Protein AF-A0A530ZNW3-F1 (afdb_monomer_lite)

Sequence (74 aa):
MALFELTLVLLLIAVALTALSRRLQVPYPSLLALAGAGIAFLPFAPTIEIDPELALALFIAPVLLDAAYDTSLR

pLDDT: mean 87.39, std 6.06, range [67.81, 96.06]

Structure (mmCIF, N/CA/C/O backbone):
data_AF-A0A530ZNW3-F1
#
_entry.id   AF-A0A530ZNW3-F1
#
loop_
_atom_site.group_PDB
_atom_site.id
_atom_site.type_symbol
_atom_site.label_atom_id
_atom_site.label_alt_id
_atom_site.label_comp_id
_atom_site.label_asym_id
_atom_site.label_entity_id
_atom_site.label_seq_id
_atom_site.pdbx_PDB_ins_code
_atom_site.Cartn_x
_atom_site.Cartn_y
_atom_site.Cartn_z
_atom_site.occupancy
_atom_site.B_iso_or_equiv
_atom_site.auth_seq_id
_atom_site.auth_comp_id
_atom_site.auth_asym_id
_atom_site.auth_atom_id
_atom_site.pdbx_PDB_model_num
ATOM 1 N N . MET A 1 1 ? 19.654 17.570 2.479 1.00 69.62 1 MET A N 1
ATOM 2 C CA . MET A 1 1 ? 18.541 18.216 1.748 1.00 69.62 1 MET A CA 1
ATOM 3 C C . MET A 1 1 ? 17.596 17.207 1.102 1.00 69.62 1 MET A C 1
ATOM 5 O O . MET A 1 1 ? 16.460 17.157 1.539 1.00 69.62 1 MET A O 1
ATOM 9 N N . ALA A 1 2 ? 18.039 16.359 0.164 1.00 85.50 2 ALA A N 1
ATOM 10 C CA . ALA A 1 2 ? 17.144 15.499 -0.633 1.00 85.50 2 ALA A CA 1
ATOM 11 C C . ALA A 1 2 ? 16.193 14.586 0.170 1.00 85.50 2 ALA A C 1
ATOM 13 O O . ALA A 1 2 ? 15.017 14.493 -0.157 1.00 85.50 2 ALA A O 1
ATOM 14 N N . LEU A 1 3 ? 16.669 13.948 1.249 1.00 90.50 3 LEU A N 1
ATOM 15 C CA . LEU A 1 3 ? 15.804 13.125 2.106 1.00 90.50 3 LEU A CA 1
ATOM 16 C C . LEU A 1 3 ? 14.667 13.941 2.724 1.00 90.50 3 LEU A C 1
ATOM 18 O O . LEU A 1 3 ? 13.539 13.483 2.744 1.00 90.50 3 LEU A O 1
ATOM 22 N N . PHE A 1 4 ? 14.949 15.161 3.185 1.00 92.75 4 PHE A N 1
ATOM 23 C CA . PHE A 1 4 ? 13.944 16.027 3.796 1.00 92.75 4 PHE A CA 1
ATOM 24 C C . PHE A 1 4 ? 12.866 16.444 2.788 1.00 92.75 4 PHE A C 1
ATOM 26 O O . PHE A 1 4 ? 11.678 16.351 3.084 1.00 92.75 4 PHE A O 1
ATOM 33 N N . GLU A 1 5 ? 13.275 16.839 1.582 1.00 94.31 5 GLU A N 1
ATOM 34 C CA . GLU A 1 5 ? 12.355 17.172 0.489 1.00 94.31 5 GLU A CA 1
ATOM 35 C C . GLU A 1 5 ? 11.504 15.967 0.082 1.00 94.31 5 GLU A C 1
ATOM 37 O O . GLU A 1 5 ? 10.290 16.097 -0.065 1.00 94.31 5 GLU A O 1
ATOM 42 N N . LEU A 1 6 ? 12.110 14.781 -0.024 1.00 95.44 6 LEU A N 1
ATOM 43 C CA . LEU A 1 6 ? 11.391 13.551 -0.341 1.00 95.44 6 LEU A CA 1
ATOM 44 C C . LEU A 1 6 ? 10.361 13.216 0.742 1.00 95.44 6 LEU A C 1
ATOM 46 O O . LEU A 1 6 ? 9.218 12.906 0.417 1.00 95.44 6 LEU A O 1
ATOM 50 N N . THR A 1 7 ? 10.712 13.355 2.022 1.00 93.75 7 THR A N 1
ATOM 51 C CA . THR A 1 7 ? 9.761 13.156 3.122 1.00 93.75 7 THR A CA 1
ATOM 52 C C . THR A 1 7 ? 8.610 14.161 3.061 1.00 93.75 7 THR A C 1
ATOM 54 O O . THR A 1 7 ? 7.461 13.773 3.263 1.00 93.75 7 THR A O 1
ATOM 57 N N . LEU A 1 8 ? 8.875 15.431 2.731 1.00 95.81 8 LEU A N 1
ATOM 58 C CA . LEU A 1 8 ? 7.823 16.440 2.547 1.00 95.81 8 LEU A CA 1
ATOM 59 C C . LEU A 1 8 ? 6.900 16.110 1.370 1.00 95.81 8 LEU A C 1
ATOM 61 O O . LEU A 1 8 ? 5.683 16.241 1.497 1.00 95.81 8 LEU A O 1
ATOM 65 N N . VAL A 1 9 ? 7.452 15.649 0.247 1.00 96.06 9 VAL A N 1
ATOM 66 C CA . VAL A 1 9 ? 6.663 15.209 -0.913 1.00 96.06 9 VAL A CA 1
ATOM 67 C C . VAL A 1 9 ? 5.799 14.001 -0.550 1.00 96.06 9 VAL A C 1
ATOM 69 O O . VAL A 1 9 ? 4.607 13.990 -0.856 1.00 96.06 9 VAL A O 1
ATOM 72 N N . LEU A 1 10 ? 6.356 13.015 0.156 1.00 90.69 10 LEU A N 1
ATOM 73 C CA . LEU A 1 10 ? 5.607 11.845 0.620 1.00 90.69 10 LEU A CA 1
ATOM 74 C C . LEU A 1 10 ? 4.476 12.234 1.581 1.00 90.69 10 LEU A C 1
ATOM 76 O O . LEU A 1 10 ? 3.357 11.742 1.438 1.00 90.6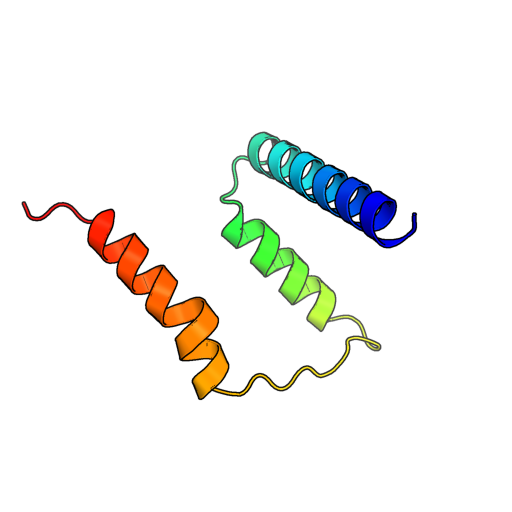9 10 LEU A O 1
ATOM 80 N N . LEU A 1 11 ? 4.732 13.155 2.515 1.00 94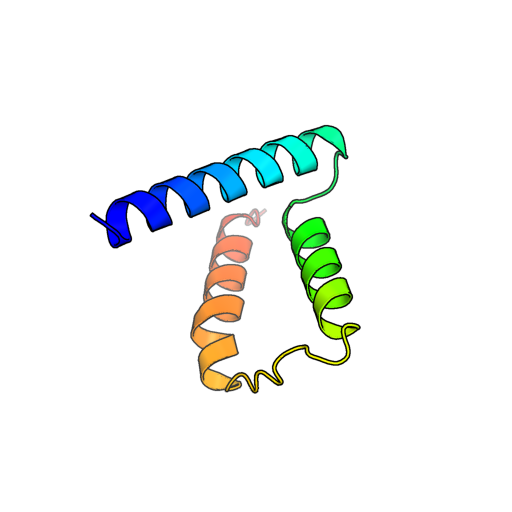.88 11 LEU A N 1
ATOM 81 C CA . LEU A 1 11 ? 3.705 13.686 3.416 1.00 94.88 11 LEU A CA 1
ATOM 82 C C . LEU A 1 11 ? 2.601 14.417 2.647 1.00 94.88 11 LEU A C 1
ATOM 84 O O . LEU A 1 11 ? 1.420 14.215 2.931 1.00 94.88 11 LEU A O 1
ATOM 88 N N . LEU A 1 12 ? 2.962 15.226 1.649 1.00 95.00 12 LEU A N 1
ATOM 89 C CA . LEU A 1 12 ? 1.995 15.927 0.807 1.00 95.00 12 LEU A CA 1
ATOM 90 C C . LEU A 1 12 ? 1.092 14.940 0.054 1.00 95.00 12 LEU A C 1
ATOM 92 O O . LEU A 1 12 ? -0.129 15.108 0.041 1.00 95.00 12 LEU A O 1
ATOM 96 N N . ILE A 1 13 ? 1.679 13.887 -0.523 1.00 91.69 13 ILE A N 1
ATOM 97 C CA . ILE A 1 13 ? 0.944 12.813 -1.203 1.00 91.69 13 ILE A CA 1
ATOM 98 C C . ILE A 1 13 ? -0.004 12.112 -0.222 1.00 91.69 13 ILE A C 1
ATOM 100 O O . ILE A 1 13 ? -1.183 11.938 -0.534 1.00 91.69 13 ILE A O 1
ATOM 104 N N . ALA A 1 14 ? 0.468 11.762 0.977 1.00 85.81 14 ALA A N 1
ATOM 105 C CA . ALA A 1 14 ? -0.353 11.112 1.997 1.00 85.81 14 ALA A CA 1
ATOM 106 C C . ALA A 1 14 ? -1.562 11.973 2.404 1.00 85.81 14 ALA A C 1
ATOM 108 O O . ALA A 1 14 ? -2.690 11.475 2.487 1.00 85.81 14 ALA A O 1
ATOM 109 N N . VAL A 1 15 ? -1.363 13.282 2.594 1.00 91.06 15 VAL A N 1
ATOM 110 C CA . VAL A 1 15 ? -2.449 14.226 2.902 1.00 91.06 15 VAL A CA 1
ATOM 111 C C . VAL A 1 15 ? -3.434 14.337 1.737 1.00 91.06 15 VAL A C 1
ATOM 113 O O . VAL A 1 15 ? -4.646 14.277 1.959 1.00 91.06 15 VAL A O 1
ATOM 116 N N . ALA A 1 16 ? -2.945 14.450 0.500 1.00 88.62 16 ALA A N 1
ATOM 117 C CA . ALA A 1 16 ? -3.794 14.533 -0.688 1.00 88.62 16 ALA A CA 1
ATOM 118 C C . ALA A 1 16 ? -4.659 13.273 -0.868 1.00 88.62 16 ALA A C 1
ATOM 120 O O . ALA A 1 16 ? -5.868 13.381 -1.086 1.00 88.62 16 ALA A O 1
ATOM 121 N N . LEU A 1 17 ? -4.072 12.085 -0.698 1.00 79.44 17 LEU A N 1
ATOM 122 C CA . LEU A 1 17 ? -4.791 10.808 -0.742 1.00 79.44 17 LEU A CA 1
ATOM 123 C C . LEU A 1 17 ? -5.823 10.697 0.384 1.00 79.44 17 LEU A C 1
ATOM 125 O O . LEU A 1 17 ? -6.949 10.258 0.153 1.00 79.44 17 LEU A O 1
ATOM 129 N N . THR A 1 18 ? -5.482 11.158 1.589 1.00 81.62 18 THR A N 1
ATOM 130 C CA . THR A 1 18 ? -6.418 11.181 2.721 1.00 81.62 18 THR A CA 1
ATOM 131 C C . THR A 1 18 ? -7.609 12.095 2.425 1.00 81.62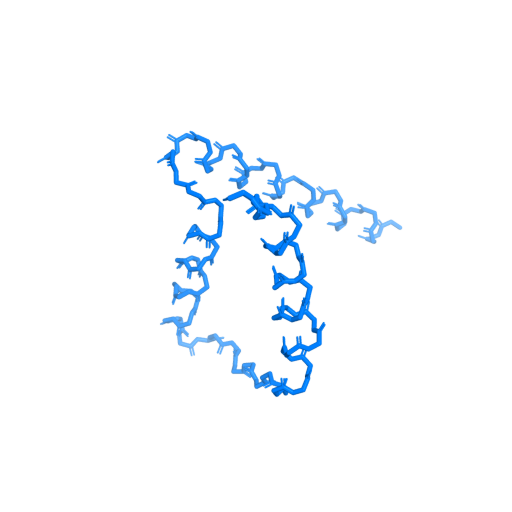 18 THR A C 1
ATOM 133 O O . THR A 1 18 ? -8.760 11.696 2.612 1.00 81.62 18 THR A O 1
ATOM 136 N N . ALA A 1 19 ? -7.369 13.297 1.900 1.00 85.69 19 ALA A N 1
ATOM 137 C CA . ALA A 1 19 ? -8.431 14.220 1.503 1.00 85.69 19 ALA A CA 1
ATOM 138 C C . ALA A 1 19 ? -9.312 13.639 0.383 1.00 85.69 19 ALA A C 1
ATOM 140 O O . ALA A 1 19 ? -10.538 13.772 0.430 1.00 85.69 19 ALA A O 1
ATOM 141 N N . LEU A 1 20 ? -8.705 12.951 -0.588 1.00 82.06 20 LEU A N 1
ATOM 142 C CA . LEU A 1 20 ? -9.422 12.281 -1.670 1.00 82.06 20 LEU A CA 1
ATOM 143 C C . LEU A 1 20 ? -10.292 11.128 -1.150 1.00 82.06 20 LEU A C 1
ATOM 145 O O . LEU A 1 20 ? -11.458 11.036 -1.529 1.00 82.06 20 LEU A O 1
ATOM 149 N N . SER A 1 21 ? -9.775 10.309 -0.229 1.00 79.56 21 SER A N 1
ATOM 150 C CA . SER A 1 21 ? -10.541 9.218 0.393 1.00 79.56 21 SER A CA 1
ATOM 151 C C . SER A 1 21 ? -11.786 9.729 1.118 1.00 79.56 21 SER A C 1
ATOM 153 O O . SER A 1 21 ? -12.881 9.207 0.920 1.00 79.56 21 SER A O 1
ATOM 155 N N . ARG A 1 22 ? -11.651 10.838 1.860 1.00 81.25 22 ARG A N 1
ATOM 156 C CA . ARG A 1 22 ? -12.773 11.496 2.541 1.00 81.25 22 ARG A CA 1
ATOM 157 C C . ARG A 1 22 ? -13.799 12.051 1.558 1.00 81.25 22 ARG A C 1
ATOM 159 O O . ARG A 1 22 ? -14.992 11.951 1.823 1.00 81.25 22 ARG A O 1
ATOM 166 N N . ARG A 1 23 ? -13.354 12.618 0.430 1.00 83.56 23 ARG A N 1
ATOM 167 C CA . ARG A 1 23 ? -14.249 13.141 -0.617 1.00 83.56 23 ARG A CA 1
ATOM 168 C C . ARG A 1 23 ? -15.030 12.049 -1.339 1.00 83.56 23 ARG A C 1
ATOM 170 O O . ARG A 1 23 ? -16.184 12.276 -1.677 1.00 83.56 23 ARG A O 1
ATOM 177 N N . LEU A 1 24 ? -14.411 10.897 -1.573 1.00 82.94 24 LEU A N 1
ATOM 178 C CA . LEU A 1 24 ? -15.045 9.765 -2.250 1.00 82.94 24 LEU A CA 1
ATOM 179 C C . LEU A 1 24 ? -15.820 8.845 -1.285 1.00 82.94 24 LEU A C 1
ATOM 181 O O . LEU A 1 24 ? -16.482 7.923 -1.745 1.00 82.94 24 LEU A O 1
ATOM 185 N N . GLN A 1 25 ? -15.739 9.087 0.032 1.00 80.06 25 GLN A N 1
ATOM 186 C CA . GLN A 1 25 ? -16.324 8.254 1.097 1.00 80.06 25 GLN A CA 1
ATOM 187 C C . GLN A 1 25 ? -15.974 6.758 1.001 1.00 80.06 25 GLN A C 1
ATOM 189 O O . GLN A 1 25 ? -16.719 5.904 1.478 1.00 80.06 25 GLN A O 1
ATOM 194 N N . VAL A 1 26 ? -14.822 6.431 0.412 1.00 82.19 26 VAL A N 1
ATOM 195 C CA . VAL A 1 26 ? -14.317 5.055 0.311 1.00 82.19 26 VAL A CA 1
ATOM 196 C C . VAL A 1 26 ? -13.219 4.820 1.346 1.00 82.19 26 VAL A C 1
ATOM 198 O O . VAL A 1 26 ? -12.408 5.723 1.586 1.00 82.19 26 VAL A O 1
ATOM 201 N N . PRO A 1 27 ? -13.134 3.609 1.927 1.00 79.81 27 PRO A N 1
ATOM 202 C CA . PRO A 1 27 ? -12.016 3.235 2.778 1.00 79.81 27 PRO A CA 1
ATOM 203 C C . PRO A 1 27 ? -10.686 3.446 2.050 1.00 79.81 27 PRO A C 1
ATOM 205 O O . PRO A 1 27 ? -10.517 3.038 0.898 1.00 79.81 27 PRO A O 1
ATOM 208 N N . TYR A 1 28 ? -9.721 4.053 2.742 1.00 74.25 28 TYR A N 1
ATOM 209 C CA . TYR A 1 28 ? -8.364 4.243 2.227 1.00 74.25 28 TYR A CA 1
ATOM 210 C C . TYR A 1 28 ? -7.733 2.946 1.671 1.00 74.25 28 TYR A C 1
ATOM 212 O O . TYR A 1 28 ? -7.181 3.004 0.569 1.00 74.25 28 TYR A O 1
ATOM 220 N N . PRO A 1 29 ? -7.883 1.767 2.322 1.00 82.69 29 PRO A N 1
ATOM 221 C CA . PRO A 1 29 ? -7.371 0.508 1.776 1.00 82.69 29 PRO A CA 1
ATOM 222 C C . PRO A 1 29 ? -7.932 0.155 0.390 1.00 82.69 29 PRO A C 1
ATOM 224 O O . PRO A 1 29 ? -7.190 -0.318 -0.467 1.00 82.69 29 PRO A O 1
ATOM 227 N N . SER A 1 30 ? -9.214 0.429 0.124 1.00 84.81 30 SER A N 1
ATOM 228 C CA . SER A 1 30 ? -9.843 0.150 -1.175 1.00 84.81 30 SER A CA 1
ATOM 229 C C . SER A 1 30 ? -9.284 1.037 -2.289 1.00 84.81 30 SER A C 1
ATOM 231 O O . SER A 1 30 ? -9.030 0.559 -3.392 1.00 84.81 30 SER A O 1
ATOM 233 N N . LEU A 1 31 ? -9.050 2.321 -2.000 1.00 83.06 31 LEU A N 1
ATOM 234 C CA . LEU A 1 31 ? -8.404 3.251 -2.934 1.00 83.06 31 LEU A CA 1
ATOM 235 C C . LEU A 1 31 ? -6.967 2.828 -3.253 1.00 83.06 31 LEU A C 1
ATOM 237 O O . LEU A 1 31 ? -6.565 2.853 -4.415 1.00 83.06 31 LEU A O 1
ATOM 241 N N . LEU A 1 32 ? -6.216 2.408 -2.233 1.00 81.44 32 LEU A N 1
ATOM 242 C CA . LEU A 1 32 ? -4.848 1.922 -2.395 1.00 81.44 32 LEU A CA 1
ATOM 243 C C . LEU A 1 32 ? -4.806 0.639 -3.241 1.00 81.44 32 LEU A C 1
ATOM 245 O O . LEU A 1 32 ? -3.977 0.525 -4.143 1.00 81.44 32 LEU A O 1
ATOM 249 N N . ALA A 1 33 ? -5.738 -0.289 -3.005 1.00 86.50 33 ALA A N 1
ATOM 250 C CA . ALA A 1 33 ? -5.874 -1.514 -3.790 1.00 86.50 33 ALA A CA 1
ATOM 251 C C . ALA A 1 33 ? -6.209 -1.222 -5.262 1.00 86.50 33 ALA A C 1
ATOM 253 O O . ALA A 1 33 ? -5.594 -1.801 -6.155 1.00 86.50 33 ALA A O 1
ATOM 254 N N . LEU A 1 34 ? -7.129 -0.287 -5.530 1.00 89.81 34 LEU A N 1
ATOM 255 C CA . LEU A 1 34 ? -7.458 0.144 -6.894 1.00 89.81 34 LEU A CA 1
ATOM 256 C C . LEU A 1 34 ? -6.270 0.807 -7.594 1.00 89.81 34 LEU A C 1
ATOM 258 O O . LEU A 1 34 ? -6.027 0.533 -8.767 1.00 89.81 34 LEU A O 1
ATOM 262 N N . ALA A 1 35 ? -5.518 1.653 -6.888 1.00 86.75 35 ALA A N 1
ATOM 263 C CA . ALA A 1 35 ? -4.311 2.266 -7.429 1.00 86.75 35 ALA A CA 1
ATOM 264 C C . ALA A 1 35 ? -3.255 1.206 -7.779 1.00 86.75 35 ALA A C 1
ATOM 266 O O . ALA A 1 35 ? -2.706 1.239 -8.878 1.00 86.75 35 ALA A O 1
ATOM 267 N N . GLY A 1 36 ? -3.020 0.232 -6.891 1.00 86.56 36 GLY A N 1
ATOM 268 C CA . GLY A 1 36 ? -2.108 -0.888 -7.139 1.00 86.56 36 GLY A CA 1
ATOM 269 C C . GLY A 1 36 ? -2.542 -1.759 -8.320 1.00 86.56 36 GLY A C 1
ATOM 270 O O . GLY A 1 36 ? -1.726 -2.068 -9.184 1.00 86.56 36 GLY A O 1
ATOM 271 N N . ALA A 1 37 ? -3.835 -2.085 -8.414 1.00 88.69 37 ALA A N 1
ATOM 272 C CA . ALA A 1 37 ? -4.391 -2.805 -9.558 1.00 88.69 37 ALA A CA 1
ATOM 273 C C . ALA A 1 37 ? -4.220 -2.008 -10.859 1.00 88.69 37 ALA A C 1
ATOM 275 O O . ALA A 1 37 ? -3.778 -2.558 -11.861 1.00 88.69 37 ALA A O 1
ATOM 276 N N . GLY A 1 38 ? -4.500 -0.701 -10.828 1.00 90.69 38 GLY A N 1
ATOM 277 C CA . 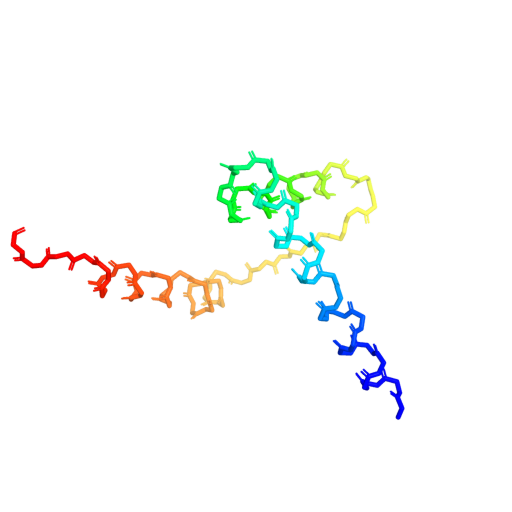GLY A 1 38 ? -4.256 0.208 -11.944 1.00 90.69 38 GLY A CA 1
ATOM 278 C C . GLY A 1 38 ? -2.797 0.188 -12.394 1.00 90.69 38 GLY A C 1
ATOM 279 O O . GLY A 1 38 ? -2.542 0.032 -13.582 1.00 90.69 38 GLY A O 1
ATOM 280 N N . ILE A 1 39 ? -1.850 0.266 -11.451 1.00 88.19 39 ILE A N 1
ATOM 281 C CA . ILE A 1 39 ? -0.407 0.172 -11.722 1.00 88.19 39 ILE A CA 1
ATOM 282 C C . ILE A 1 39 ? -0.056 -1.166 -12.381 1.00 88.19 39 ILE A C 1
ATOM 284 O O . ILE A 1 39 ? 0.687 -1.171 -13.357 1.00 88.19 39 ILE A O 1
ATOM 288 N N . ALA A 1 40 ? -0.620 -2.279 -11.908 1.00 86.88 40 ALA A N 1
ATOM 289 C CA . ALA A 1 40 ? -0.356 -3.610 -12.455 1.00 86.88 40 ALA A CA 1
ATOM 290 C C . ALA A 1 40 ? -0.801 -3.781 -13.922 1.00 86.88 40 ALA A C 1
ATOM 292 O O . ALA A 1 40 ? -0.270 -4.640 -14.621 1.00 86.88 40 ALA A O 1
ATOM 293 N N . PHE A 1 41 ? -1.738 -2.959 -14.411 1.00 89.75 41 PHE A N 1
ATOM 294 C CA . PHE A 1 41 ? -2.133 -2.954 -15.824 1.00 89.75 41 PHE A CA 1
ATOM 295 C C . PHE A 1 41 ? -1.161 -2.189 -16.737 1.00 89.75 41 PHE A C 1
ATOM 297 O O . PHE A 1 41 ? -1.301 -2.265 -17.961 1.00 89.75 41 PHE A O 1
ATOM 304 N N . LEU A 1 42 ? -0.192 -1.438 -16.198 1.00 90.88 42 LEU A N 1
ATOM 305 C CA . LEU A 1 42 ? 0.756 -0.701 -17.031 1.00 90.88 42 LEU A CA 1
ATOM 306 C C . LEU A 1 42 ? 1.819 -1.659 -17.600 1.00 90.88 42 LEU A C 1
ATOM 308 O O . LEU A 1 42 ? 2.406 -2.443 -16.859 1.00 90.88 42 LEU A O 1
ATOM 312 N N . PRO A 1 43 ? 2.150 -1.561 -18.901 1.00 84.12 43 PRO A N 1
ATOM 313 C CA . PRO A 1 43 ? 3.077 -2.486 -19.562 1.00 84.12 43 PRO A CA 1
ATOM 314 C C . PRO A 1 43 ? 4.532 -2.355 -19.082 1.00 84.12 43 PRO A C 1
ATOM 316 O O . PRO A 1 43 ? 5.356 -3.211 -19.378 1.00 84.12 43 PRO A O 1
ATOM 319 N N . PHE A 1 44 ? 4.853 -1.277 -18.363 1.00 86.94 44 PHE A N 1
ATOM 320 C CA . PHE A 1 44 ? 6.165 -1.024 -17.763 1.00 86.94 44 PHE A CA 1
ATOM 321 C C . PHE A 1 44 ? 6.169 -1.222 -16.242 1.00 86.94 44 PHE A C 1
ATOM 323 O O . PHE A 1 44 ? 7.126 -0.819 -15.577 1.00 86.94 44 PHE A O 1
ATOM 330 N N . ALA A 1 45 ? 5.095 -1.779 -15.675 1.00 83.62 45 ALA A N 1
ATOM 331 C CA . ALA A 1 45 ? 5.030 -2.028 -14.247 1.00 83.62 45 ALA A CA 1
ATOM 332 C C . ALA A 1 45 ? 6.167 -2.978 -13.834 1.00 83.62 45 ALA A C 1
ATOM 334 O O . ALA A 1 45 ? 6.372 -4.008 -14.481 1.00 83.62 45 ALA A O 1
ATOM 335 N N . PRO A 1 46 ? 6.929 -2.642 -12.780 1.00 79.75 46 PRO A N 1
ATOM 336 C CA . PRO A 1 46 ? 7.970 -3.526 -12.290 1.00 79.75 46 PRO A CA 1
ATOM 337 C C . PRO A 1 46 ? 7.332 -4.804 -11.747 1.00 79.75 46 PRO A C 1
ATOM 339 O O . PRO A 1 46 ? 6.407 -4.753 -10.934 1.00 79.75 46 PRO A O 1
ATOM 342 N N . THR A 1 47 ? 7.851 -5.954 -12.168 1.00 80.44 47 THR A N 1
ATOM 343 C CA . THR A 1 47 ? 7.483 -7.240 -11.577 1.00 80.44 47 THR A CA 1
ATOM 344 C C . THR A 1 47 ? 8.142 -7.333 -10.207 1.00 80.44 47 THR A C 1
ATOM 346 O O . THR A 1 47 ? 9.352 -7.524 -10.103 1.00 80.44 47 THR A O 1
ATOM 349 N N . ILE A 1 48 ? 7.354 -7.133 -9.154 1.00 81.31 48 ILE A N 1
ATOM 350 C CA . ILE A 1 48 ? 7.816 -7.242 -7.771 1.00 81.31 48 ILE A CA 1
ATOM 351 C C . ILE A 1 48 ? 7.405 -8.620 -7.262 1.00 81.31 48 ILE A C 1
ATOM 353 O O . ILE A 1 48 ? 6.228 -8.863 -7.001 1.00 81.31 48 ILE A O 1
ATOM 357 N N . GLU A 1 49 ? 8.373 -9.520 -7.119 1.00 85.19 49 GLU A N 1
ATOM 358 C CA . GLU A 1 49 ? 8.174 -10.769 -6.387 1.00 85.19 49 GLU A CA 1
ATOM 359 C C . GLU A 1 49 ? 8.334 -10.481 -4.895 1.00 85.19 49 GLU A C 1
ATOM 361 O O . GLU A 1 49 ? 9.404 -10.081 -4.434 1.00 85.19 49 GLU A O 1
ATOM 366 N N . ILE A 1 50 ? 7.247 -10.629 -4.140 1.00 83.94 50 ILE A N 1
ATOM 367 C CA . ILE A 1 50 ? 7.280 -10.490 -2.686 1.00 83.94 50 ILE A CA 1
ATOM 368 C C . ILE A 1 50 ? 7.478 -11.879 -2.092 1.00 83.94 50 ILE A C 1
ATOM 370 O O . ILE A 1 50 ? 6.670 -12.776 -2.329 1.00 83.94 50 ILE A O 1
ATOM 374 N N . ASP A 1 51 ? 8.535 -12.034 -1.297 1.00 93.00 51 ASP A N 1
ATOM 375 C CA . ASP A 1 51 ? 8.753 -13.235 -0.496 1.00 93.00 51 ASP A CA 1
ATOM 376 C C . ASP A 1 51 ? 7.550 -13.452 0.449 1.00 93.00 51 ASP A C 1
ATOM 378 O O . ASP A 1 51 ? 7.214 -12.543 1.222 1.00 93.00 51 ASP A O 1
ATOM 382 N N . PRO A 1 52 ? 6.883 -14.620 0.410 1.00 90.56 52 PRO A N 1
ATOM 383 C CA . PRO A 1 52 ? 5.756 -14.924 1.284 1.00 90.56 52 PRO A CA 1
ATOM 384 C C . PRO A 1 52 ? 6.056 -14.734 2.775 1.00 90.56 52 PRO A C 1
ATOM 386 O O . PRO A 1 52 ? 5.181 -14.265 3.509 1.00 90.56 52 PRO A O 1
ATOM 389 N N . GLU A 1 53 ? 7.271 -15.048 3.232 1.00 94.94 53 GLU A N 1
ATOM 390 C CA . GLU A 1 53 ? 7.658 -14.880 4.639 1.00 94.94 53 GLU A CA 1
ATOM 391 C C . GLU A 1 53 ? 7.706 -13.396 5.021 1.00 94.94 53 GLU A C 1
ATOM 393 O O . GLU A 1 53 ? 7.191 -12.999 6.072 1.00 94.94 53 GLU A O 1
ATOM 398 N N . LEU A 1 54 ? 8.230 -12.549 4.128 1.00 93.69 54 LEU A N 1
ATOM 399 C CA . LEU A 1 54 ? 8.231 -11.096 4.311 1.00 93.69 54 LEU A CA 1
ATOM 400 C C . LEU A 1 54 ? 6.817 -10.516 4.237 1.00 93.69 54 LEU A C 1
ATOM 402 O O . LEU A 1 54 ? 6.473 -9.646 5.038 1.00 93.69 54 LEU A O 1
ATOM 406 N N . ALA A 1 55 ? 5.980 -11.000 3.316 1.00 91.06 55 ALA A N 1
ATOM 407 C CA . ALA A 1 55 ? 4.593 -10.556 3.196 1.00 91.06 55 ALA A CA 1
ATOM 408 C C . ALA A 1 55 ? 3.79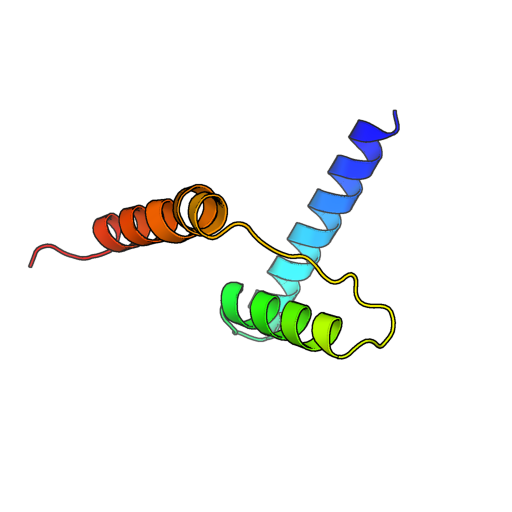8 -10.837 4.482 1.00 91.06 55 ALA A C 1
ATOM 410 O O . ALA A 1 55 ? 3.065 -9.974 4.979 1.00 91.06 55 ALA A O 1
ATOM 411 N N . LEU A 1 56 ? 3.979 -12.037 5.039 1.00 92.50 56 LEU A N 1
ATOM 412 C CA . LEU A 1 56 ? 3.362 -12.445 6.295 1.00 92.50 56 LEU A CA 1
ATOM 413 C C . LEU A 1 56 ? 3.837 -11.576 7.458 1.00 92.50 56 LEU A C 1
ATOM 415 O O . LEU A 1 56 ? 3.007 -11.049 8.200 1.00 92.50 56 LEU A O 1
ATOM 419 N N . ALA A 1 57 ? 5.151 -11.400 7.597 1.00 94.44 57 ALA A N 1
ATOM 420 C CA . ALA A 1 57 ? 5.743 -10.666 8.709 1.00 94.44 57 ALA A CA 1
ATOM 421 C C . ALA A 1 57 ? 5.426 -9.161 8.681 1.00 94.44 57 ALA A C 1
ATOM 423 O O . ALA A 1 57 ? 5.168 -8.574 9.730 1.00 94.44 57 ALA A O 1
ATOM 424 N N . LEU A 1 58 ? 5.444 -8.531 7.501 1.00 93.44 58 LEU A N 1
ATOM 425 C CA . LEU A 1 58 ? 5.310 -7.076 7.367 1.00 93.44 58 LEU A CA 1
ATOM 426 C C . LEU A 1 58 ? 3.863 -6.596 7.245 1.00 93.44 58 LEU A C 1
ATOM 428 O O . LEU A 1 58 ? 3.564 -5.487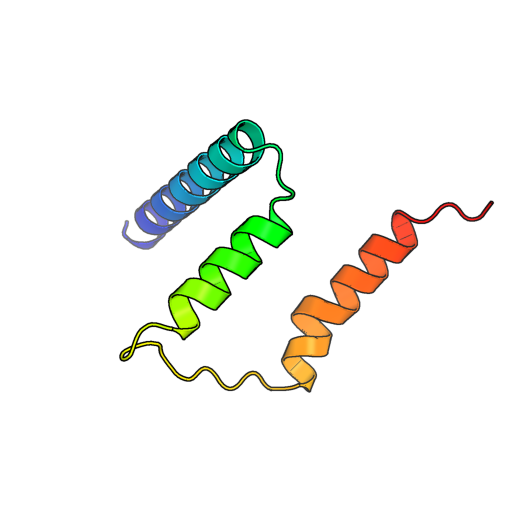 7.683 1.00 93.44 58 LEU A O 1
ATOM 432 N N . PHE A 1 59 ? 2.974 -7.394 6.649 1.00 90.31 59 PHE A N 1
ATOM 433 C CA . PHE A 1 59 ? 1.599 -6.967 6.380 1.00 90.31 59 PHE A CA 1
ATOM 434 C C . PHE A 1 59 ? 0.580 -7.807 7.140 1.00 90.31 59 PHE A C 1
ATOM 436 O O . PHE A 1 59 ? -0.203 -7.262 7.913 1.00 90.31 59 PHE A O 1
ATOM 443 N N . ILE A 1 60 ? 0.585 -9.128 6.950 1.00 91.62 60 ILE A N 1
ATOM 444 C CA . ILE A 1 60 ? -0.513 -9.979 7.429 1.00 91.62 60 ILE A CA 1
ATOM 445 C C . ILE A 1 60 ? -0.520 -10.066 8.957 1.00 91.62 60 ILE A C 1
ATOM 447 O O . ILE A 1 60 ? -1.551 -9.805 9.571 1.00 91.62 60 ILE A O 1
ATOM 451 N N . ALA A 1 61 ? 0.608 -10.395 9.588 1.00 94.50 61 ALA A N 1
ATOM 452 C CA . ALA A 1 61 ? 0.669 -10.557 11.038 1.00 94.50 61 ALA A CA 1
ATOM 453 C C . ALA A 1 61 ? 0.324 -9.261 11.805 1.00 94.50 61 ALA A C 1
ATOM 455 O O . ALA A 1 61 ? -0.516 -9.333 12.706 1.00 94.50 61 ALA A O 1
ATOM 456 N N . PRO A 1 62 ? 0.864 -8.075 11.448 1.00 93.75 62 PRO A N 1
ATOM 457 C CA . PRO A 1 62 ? 0.474 -6.820 12.087 1.00 93.75 62 PRO A CA 1
ATOM 458 C C . PRO A 1 62 ? -1.007 -6.481 11.896 1.00 93.75 62 PRO A C 1
ATOM 460 O O . PRO A 1 62 ? -1.663 -6.099 12.859 1.00 93.75 62 PRO A O 1
ATOM 463 N N . VAL A 1 63 ? -1.551 -6.663 10.686 1.00 91.12 63 VAL A N 1
ATOM 464 C CA . VAL A 1 63 ? -2.967 -6.374 10.396 1.00 91.12 63 VAL A CA 1
ATOM 465 C C . VAL A 1 63 ? -3.900 -7.309 11.164 1.00 91.12 63 VAL A C 1
ATOM 467 O O . VAL A 1 63 ? -4.923 -6.865 11.675 1.00 91.12 63 VAL A O 1
ATOM 470 N N . LEU A 1 64 ? -3.557 -8.595 11.283 1.00 92.75 64 LEU A N 1
ATOM 471 C CA . LEU A 1 64 ? -4.337 -9.540 12.086 1.00 92.75 64 LEU A CA 1
ATOM 472 C C . LEU A 1 64 ? -4.306 -9.189 13.576 1.00 92.75 64 LEU A C 1
ATOM 474 O O . LEU A 1 64 ? -5.327 -9.319 14.247 1.00 92.75 64 LEU A O 1
ATOM 478 N N . LEU A 1 65 ? -3.155 -8.748 14.088 1.00 93.75 65 LEU A N 1
ATOM 479 C CA . LEU A 1 65 ? -3.030 -8.304 15.474 1.00 93.75 65 LEU A CA 1
ATOM 480 C C . LEU A 1 65 ? -3.880 -7.054 15.735 1.00 93.75 65 LEU A C 1
ATOM 482 O O . LEU A 1 65 ? -4.620 -7.021 16.714 1.00 93.75 65 LEU A O 1
ATOM 486 N N . ASP A 1 66 ? -3.808 -6.063 14.850 1.00 91.88 66 ASP A N 1
ATOM 487 C CA . ASP A 1 66 ? -4.617 -4.839 14.909 1.00 91.88 66 ASP A CA 1
ATOM 488 C C . ASP A 1 66 ? -6.122 -5.162 14.881 1.00 91.88 66 ASP A C 1
ATOM 490 O O . ASP A 1 66 ? -6.872 -4.775 15.775 1.00 91.88 66 ASP A O 1
ATOM 494 N N . ALA A 1 67 ? -6.547 -6.016 13.944 1.00 89.69 67 ALA A N 1
ATOM 495 C CA . ALA A 1 67 ? -7.931 -6.476 13.843 1.00 89.69 67 ALA A CA 1
ATOM 496 C C . ALA A 1 67 ? -8.406 -7.260 15.082 1.00 89.69 67 ALA A C 1
ATOM 498 O O . ALA A 1 67 ? -9.586 -7.202 15.448 1.00 89.69 67 ALA A O 1
ATOM 499 N N . ALA A 1 68 ? -7.506 -8.002 15.734 1.00 91.19 68 ALA A N 1
ATOM 500 C CA . ALA A 1 68 ? -7.806 -8.688 16.985 1.00 91.19 68 ALA A CA 1
ATOM 501 C C . ALA A 1 68 ? -8.021 -7.700 18.143 1.00 91.19 68 ALA A C 1
ATOM 503 O O . ALA A 1 68 ? -8.887 -7.948 18.980 1.00 91.19 68 ALA A O 1
ATOM 504 N N . TYR A 1 69 ? -7.288 -6.582 18.180 1.00 91.25 69 TYR A N 1
ATOM 505 C CA . TYR A 1 69 ? -7.507 -5.512 19.160 1.00 91.25 69 TYR A CA 1
ATOM 506 C C . TYR A 1 69 ? -8.799 -4.723 18.912 1.00 91.25 69 TYR A C 1
ATOM 508 O O . TYR A 1 69 ? -9.461 -4.337 19.876 1.00 91.25 69 TYR A O 1
ATOM 516 N N . ASP A 1 70 ? -9.179 -4.524 17.649 1.00 90.12 70 ASP A N 1
ATOM 517 C CA . ASP A 1 70 ? -10.431 -3.853 17.271 1.00 90.12 70 ASP A CA 1
ATOM 518 C C . ASP A 1 70 ? -11.681 -4.725 17.489 1.00 90.12 70 ASP A C 1
ATOM 520 O O . ASP A 1 70 ? -12.807 -4.222 17.570 1.00 90.12 70 ASP A O 1
ATOM 524 N N . THR A 1 71 ? -11.511 -6.044 17.604 1.00 87.81 71 THR A N 1
ATOM 525 C CA . THR A 1 71 ? -12.610 -6.979 17.863 1.00 87.81 71 THR A CA 1
ATOM 526 C C . THR A 1 71 ? -13.028 -6.953 19.336 1.00 87.81 71 THR A C 1
ATOM 528 O O . THR A 1 71 ? -12.237 -7.181 20.248 1.00 87.81 71 THR A O 1
ATOM 531 N N . SER A 1 72 ? -14.322 -6.730 19.585 1.00 81.38 72 SER A N 1
ATOM 532 C CA . SER A 1 72 ? -14.919 -6.862 20.920 1.00 81.38 72 SER A CA 1
ATOM 533 C C . SER A 1 72 ? -14.921 -8.324 21.378 1.00 81.38 72 SER A C 1
ATOM 535 O O . SER A 1 72 ? -15.391 -9.197 20.659 1.00 81.38 72 SER A O 1
ATOM 537 N N . LEU A 1 73 ? -14.486 -8.578 22.617 1.00 78.62 73 LEU A N 1
ATOM 538 C CA . LEU A 1 73 ? -14.540 -9.899 23.269 1.00 78.62 73 LEU A CA 1
ATOM 539 C C . LEU A 1 73 ? -15.954 -10.350 23.703 1.00 78.62 73 LEU A C 1
ATOM 541 O O . LEU A 1 73 ? -16.088 -11.403 24.325 1.00 78.62 73 LEU A O 1
ATOM 545 N N . ARG A 1 74 ? -16.982 -9.532 23.456 1.00 67.81 74 ARG A N 1
ATOM 546 C CA . ARG A 1 74 ? -18.383 -9.813 23.809 1.00 67.81 74 ARG A CA 1
ATOM 547 C C . ARG A 1 74 ? -19.131 -10.524 22.698 1.00 67.81 74 ARG A C 1
ATOM 549 O O . ARG A 1 74 ? -19.004 -10.055 21.547 1.00 67.81 74 ARG A O 1
#

Radius of gyration: 16.23 Å; chains: 1; bounding box: 37×33×43 Å

Foldseek 3Di:
DVVVVVVVVVVVVVVVLVVVCVVVVHPSVVVVVVVVVVLVPDPPRDDDDDDPVCCCVPPVVVVVVVVVVVDDPD

Secondary structure (DSSP, 8-state):
-HHHHHHHHHHHHHHHHHHHHHHHT--HHHHHHHHHHHHHTSTT-------HHHHIIIIIHHHHHHHHHHS---